Protein AF-A0A7R9M8E4-F1 (afdb_monomer)

pLDDT: mean 76.73, std 19.37, range [37.62, 97.62]

Radius of gyration: 25.11 Å; Cα contacts (8 Å, |Δi|>4): 70; chains: 1; bounding box: 30×82×55 Å

Structure (mmCIF, N/CA/C/O backbone):
data_AF-A0A7R9M8E4-F1
#
_entry.id   AF-A0A7R9M8E4-F1
#
loop_
_atom_site.group_PDB
_atom_site.id
_atom_site.type_symbol
_atom_site.label_atom_id
_atom_site.label_alt_id
_atom_site.label_comp_id
_atom_site.label_asym_id
_atom_site.label_entity_id
_atom_site.label_seq_id
_atom_site.pdbx_PDB_ins_code
_atom_site.Cartn_x
_atom_site.Cartn_y
_atom_site.Cartn_z
_atom_site.occupancy
_atom_site.B_iso_or_equiv
_atom_site.auth_seq_id
_atom_site.auth_comp_id
_atom_site.auth_asym_id
_atom_site.auth_atom_id
_atom_site.pdbx_PDB_model_num
ATOM 1 N N . MET A 1 1 ? 14.739 -6.236 -20.400 1.00 66.12 1 MET A N 1
ATOM 2 C CA . MET A 1 1 ? 15.349 -7.376 -19.682 1.00 66.12 1 MET A CA 1
ATOM 3 C C . MET A 1 1 ? 14.244 -8.353 -19.274 1.00 66.12 1 MET A C 1
ATOM 5 O O . MET A 1 1 ? 13.684 -8.169 -18.204 1.00 66.12 1 MET A O 1
ATOM 9 N N . PRO A 1 2 ? 13.894 -9.348 -20.112 1.00 73.38 2 PRO A N 1
ATOM 10 C CA . PRO A 1 2 ? 12.685 -10.167 -19.920 1.00 73.38 2 PRO A CA 1
ATOM 11 C C . PRO A 1 2 ? 12.659 -11.005 -18.631 1.00 73.38 2 PRO A C 1
ATOM 13 O O . PRO A 1 2 ? 11.617 -11.135 -18.002 1.00 73.38 2 PRO A O 1
ATOM 16 N N . GLY A 1 3 ? 13.810 -11.544 -18.211 1.00 80.75 3 GLY A N 1
ATOM 17 C CA . GLY A 1 3 ? 13.899 -12.297 -16.954 1.00 80.75 3 GLY A CA 1
ATOM 18 C C . GLY A 1 3 ? 13.648 -11.426 -15.722 1.00 80.75 3 GLY A C 1
ATOM 19 O O . GLY A 1 3 ? 12.936 -11.840 -14.820 1.00 80.75 3 GLY A O 1
ATOM 20 N N . LEU A 1 4 ? 14.168 -10.193 -15.715 1.00 79.12 4 LEU A N 1
ATOM 21 C CA . LEU A 1 4 ? 13.989 -9.259 -14.601 1.00 79.12 4 LEU A CA 1
ATOM 22 C C . LEU A 1 4 ? 12.530 -8.807 -14.469 1.00 79.12 4 LEU A C 1
ATOM 24 O O . LEU A 1 4 ? 12.005 -8.765 -13.363 1.00 79.12 4 LEU A O 1
ATOM 28 N N . THR A 1 5 ? 11.874 -8.494 -15.590 1.00 78.25 5 THR A N 1
ATOM 29 C CA . THR A 1 5 ? 10.461 -8.088 -15.593 1.00 78.25 5 THR A CA 1
ATOM 30 C C . THR A 1 5 ? 9.560 -9.218 -15.110 1.00 78.25 5 THR A C 1
ATOM 32 O O . THR A 1 5 ? 8.725 -8.987 -14.245 1.00 78.25 5 THR A O 1
ATOM 35 N N . PHE A 1 6 ? 9.797 -10.449 -15.572 1.00 76.06 6 PHE A N 1
ATOM 36 C CA . PHE A 1 6 ? 9.028 -11.608 -15.123 1.00 76.06 6 PHE A CA 1
ATOM 37 C C . PHE A 1 6 ? 9.240 -11.908 -13.632 1.00 76.06 6 PHE A C 1
ATOM 39 O O . PHE A 1 6 ? 8.281 -12.148 -12.905 1.00 76.06 6 PHE A O 1
ATOM 46 N N . SER A 1 7 ? 10.483 -11.838 -13.141 1.00 84.50 7 SER A N 1
ATOM 47 C CA . SER A 1 7 ? 10.749 -11.978 -11.705 1.00 84.50 7 SER A CA 1
ATOM 48 C C . SER A 1 7 ? 10.038 -10.901 -10.885 1.00 84.50 7 SER A C 1
ATOM 50 O O . SER A 1 7 ? 9.477 -11.214 -9.841 1.00 84.50 7 SER A O 1
ATOM 52 N N . ASN A 1 8 ? 10.025 -9.650 -11.355 1.00 82.31 8 ASN A N 1
ATOM 53 C CA . ASN A 1 8 ? 9.349 -8.556 -10.662 1.00 82.31 8 ASN A CA 1
ATOM 54 C C . ASN A 1 8 ? 7.827 -8.748 -10.618 1.00 82.31 8 ASN A C 1
ATOM 56 O O . ASN A 1 8 ? 7.216 -8.464 -9.595 1.00 82.31 8 ASN A O 1
ATOM 60 N N . GLU A 1 9 ? 7.223 -9.261 -11.691 1.00 80.06 9 GLU A N 1
ATOM 61 C CA . GLU A 1 9 ? 5.800 -9.623 -11.720 1.00 80.06 9 GLU A CA 1
ATOM 62 C C . GLU A 1 9 ? 5.478 -10.709 -10.685 1.00 80.06 9 GLU A C 1
ATOM 64 O O . GLU A 1 9 ? 4.534 -10.561 -9.911 1.00 80.06 9 GLU A O 1
ATOM 69 N N . LEU A 1 10 ? 6.284 -11.776 -10.626 1.00 82.06 10 LEU A N 1
ATOM 70 C CA . LEU A 1 10 ? 6.087 -12.861 -9.661 1.00 82.06 10 LEU A CA 1
ATOM 71 C C . LEU A 1 10 ? 6.232 -12.388 -8.212 1.00 82.06 10 LEU A C 1
ATOM 73 O O . LEU A 1 10 ? 5.392 -12.719 -7.381 1.00 82.06 10 LEU A O 1
ATOM 77 N N . ILE A 1 11 ? 7.263 -11.590 -7.923 1.00 87.06 11 ILE A N 1
ATOM 78 C CA . ILE A 1 11 ? 7.477 -11.018 -6.587 1.00 87.06 11 ILE A CA 1
ATOM 79 C C . ILE A 1 11 ? 6.313 -10.092 -6.225 1.00 87.06 11 ILE A C 1
ATOM 81 O O . ILE A 1 11 ? 5.734 -10.228 -5.154 1.00 87.06 11 ILE A O 1
ATOM 85 N N . SER A 1 12 ? 5.923 -9.194 -7.134 1.00 82.69 12 SER A N 1
ATOM 86 C CA . SER A 1 12 ? 4.835 -8.237 -6.890 1.00 82.69 12 SER A CA 1
ATOM 87 C C . SER A 1 12 ? 3.501 -8.940 -6.621 1.00 82.69 12 SER A C 1
ATOM 89 O O . SER A 1 12 ? 2.741 -8.501 -5.760 1.00 82.69 12 SER A O 1
ATOM 91 N N . ARG A 1 13 ? 3.230 -10.053 -7.315 1.00 83.38 13 ARG A N 1
ATOM 92 C CA . ARG A 1 13 ? 2.060 -10.904 -7.061 1.00 83.38 13 ARG A CA 1
ATOM 93 C C . ARG A 1 13 ? 2.090 -11.489 -5.651 1.00 83.38 13 ARG A C 1
ATOM 95 O O . ARG A 1 13 ? 1.099 -11.399 -4.931 1.00 83.38 13 ARG A O 1
ATOM 102 N N . ASP A 1 14 ? 3.209 -12.098 -5.273 1.00 86.44 14 ASP A N 1
ATOM 103 C CA . ASP A 1 14 ? 3.325 -12.779 -3.984 1.00 86.44 14 ASP A CA 1
ATOM 104 C C . ASP A 1 14 ? 3.230 -11.772 -2.820 1.00 86.44 14 ASP A C 1
ATOM 106 O O . ASP A 1 14 ? 2.521 -12.024 -1.845 1.00 86.44 14 ASP A O 1
ATOM 110 N N . GLU A 1 15 ? 3.822 -10.579 -2.955 1.00 88.62 15 GLU A N 1
ATOM 111 C CA . GLU A 1 15 ? 3.682 -9.509 -1.957 1.00 88.62 15 GLU A CA 1
ATOM 112 C C . GLU A 1 15 ? 2.254 -8.949 -1.863 1.00 88.62 15 GLU A C 1
ATOM 114 O O . GLU A 1 15 ? 1.789 -8.608 -0.771 1.00 88.62 15 GLU A O 1
ATOM 119 N N . GLY A 1 16 ? 1.518 -8.907 -2.979 1.00 86.62 16 GLY A N 1
ATOM 120 C CA . GLY A 1 16 ? 0.089 -8.590 -2.974 1.00 86.62 16 GLY A CA 1
ATOM 121 C C . GLY A 1 16 ? -0.706 -9.565 -2.100 1.00 86.62 16 GLY A C 1
ATOM 122 O O . GLY A 1 16 ? -1.440 -9.139 -1.208 1.00 86.62 16 GLY A O 1
ATOM 123 N N . LEU A 1 17 ? -0.479 -10.871 -2.278 1.00 88.31 17 LEU A N 1
ATOM 124 C CA . LEU A 1 17 ? -1.125 -11.919 -1.480 1.00 88.31 17 LEU A CA 1
ATOM 125 C C . LEU A 1 17 ? -0.746 -11.847 0.006 1.00 88.31 17 LEU A C 1
ATOM 127 O O . LEU A 1 17 ? -1.608 -12.022 0.871 1.00 88.31 17 LEU A O 1
ATOM 131 N N . HIS A 1 18 ? 0.521 -11.567 0.326 1.00 93.56 18 HIS A N 1
ATOM 132 C CA . HIS A 1 18 ? 0.956 -11.363 1.710 1.00 93.56 18 HIS A CA 1
ATOM 133 C C . HIS A 1 18 ? 0.240 -10.176 2.364 1.00 93.56 18 HIS A C 1
ATOM 135 O O . HIS A 1 18 ? -0.222 -10.281 3.506 1.00 93.56 18 HIS A O 1
ATOM 141 N N . CYS A 1 19 ? 0.120 -9.061 1.640 1.00 92.81 19 CYS A N 1
ATOM 142 C CA . CYS A 1 19 ? -0.570 -7.864 2.108 1.00 92.81 19 CYS A CA 1
ATOM 143 C C . CYS A 1 19 ? -2.055 -8.142 2.383 1.00 92.81 19 CYS A C 1
ATOM 145 O O . CYS A 1 19 ? -2.556 -7.830 3.470 1.00 92.81 19 CYS A O 1
ATOM 147 N N . ASP A 1 20 ? -2.742 -8.793 1.445 1.00 90.19 20 ASP A N 1
ATOM 148 C CA . ASP A 1 20 ? -4.162 -9.128 1.570 1.00 90.19 20 ASP A CA 1
ATOM 149 C C . ASP A 1 20 ? -4.409 -10.089 2.738 1.00 90.19 20 ASP A C 1
ATOM 151 O O . ASP A 1 20 ? -5.347 -9.910 3.523 1.00 90.19 20 ASP A O 1
ATOM 155 N N . PHE A 1 21 ? -3.526 -11.074 2.921 1.00 93.81 21 PHE A N 1
ATOM 156 C CA . PHE A 1 21 ? -3.582 -11.982 4.060 1.00 93.81 21 PHE A CA 1
ATOM 157 C C . PHE A 1 21 ? -3.386 -11.250 5.395 1.00 93.81 21 PHE A C 1
ATOM 159 O O . PHE A 1 21 ? -4.143 -11.479 6.341 1.00 93.81 21 PHE A O 1
ATOM 166 N N . ALA A 1 22 ? -2.428 -10.323 5.482 1.00 94.69 22 ALA A N 1
ATOM 167 C CA . ALA A 1 22 ? -2.229 -9.507 6.679 1.00 94.69 22 ALA A CA 1
ATOM 168 C C . ALA A 1 22 ? -3.461 -8.635 6.992 1.00 94.69 22 ALA A C 1
ATOM 170 O O . ALA A 1 22 ? -3.890 -8.562 8.148 1.00 94.69 22 ALA A O 1
ATOM 171 N N . CYS A 1 23 ? -4.087 -8.040 5.971 1.00 94.19 23 CYS A N 1
ATOM 172 C CA . CYS A 1 23 ? -5.333 -7.283 6.122 1.00 94.19 23 CYS A CA 1
ATOM 173 C C . CYS A 1 23 ? -6.488 -8.182 6.594 1.00 94.19 23 CYS A C 1
ATOM 175 O O . CYS A 1 23 ? -7.262 -7.804 7.480 1.00 94.19 23 CYS A O 1
ATOM 177 N N . LEU A 1 24 ? -6.588 -9.404 6.064 1.00 94.25 24 LEU A N 1
ATOM 178 C CA . LEU A 1 24 ? -7.572 -10.392 6.500 1.00 94.25 24 LEU A CA 1
ATOM 179 C C . LEU A 1 24 ? -7.379 -10.779 7.972 1.00 94.25 24 LEU A C 1
ATOM 181 O O . LEU A 1 24 ? -8.358 -10.832 8.721 1.00 94.25 24 LEU A O 1
ATOM 185 N N . LEU A 1 25 ? -6.139 -11.013 8.407 1.00 95.31 25 LEU A N 1
ATOM 186 C CA . LEU A 1 25 ? -5.829 -11.270 9.813 1.00 95.31 25 LEU A CA 1
ATOM 187 C C . LEU A 1 25 ? -6.226 -10.082 10.690 1.00 95.31 25 LEU A C 1
ATOM 189 O O . LEU A 1 25 ? -6.898 -10.273 11.705 1.00 95.31 25 LEU A O 1
ATOM 193 N N . PHE A 1 26 ? -5.896 -8.856 10.270 1.00 94.94 26 PHE A N 1
ATOM 194 C CA . PHE A 1 26 ? -6.252 -7.636 10.993 1.00 94.94 26 PHE A CA 1
ATOM 195 C C . PHE A 1 26 ? -7.765 -7.514 11.223 1.00 94.94 26 PHE A C 1
ATOM 197 O O . PHE A 1 26 ? -8.204 -7.129 12.309 1.00 94.94 26 PHE A O 1
ATOM 204 N N . ARG A 1 27 ? -8.590 -7.922 10.247 1.00 92.50 27 ARG A N 1
ATOM 205 C CA . ARG A 1 27 ? -10.059 -7.930 10.387 1.00 92.50 27 ARG A CA 1
ATOM 206 C C . ARG A 1 27 ? -10.557 -8.826 11.521 1.00 92.50 27 ARG A C 1
ATOM 208 O O . ARG A 1 27 ? -11.553 -8.460 12.147 1.00 92.50 27 ARG A O 1
ATOM 215 N N . HIS A 1 28 ? -9.865 -9.932 11.794 1.00 94.00 28 HIS A N 1
ATOM 216 C CA . HIS A 1 28 ? -10.231 -10.930 12.806 1.00 94.00 28 HIS A CA 1
ATOM 217 C C . HIS A 1 28 ? -9.669 -10.637 14.206 1.00 94.00 28 HIS A C 1
ATOM 219 O O . HIS A 1 28 ? -10.035 -11.317 15.165 1.00 94.00 28 HIS A O 1
ATOM 225 N N . ILE A 1 29 ? -8.805 -9.629 14.359 1.00 94.50 29 ILE A N 1
ATOM 226 C CA . ILE A 1 29 ? -8.321 -9.200 15.675 1.00 94.50 29 ILE A CA 1
ATOM 227 C C . ILE A 1 29 ? -9.497 -8.639 16.487 1.00 94.50 29 ILE A C 1
ATOM 229 O O . ILE A 1 29 ? -10.224 -7.768 16.016 1.00 94.50 29 ILE A O 1
ATOM 233 N N . ILE A 1 30 ? -9.672 -9.120 17.721 1.00 93.25 30 ILE A N 1
ATOM 234 C CA . ILE A 1 30 ? -10.751 -8.671 18.619 1.00 93.25 30 ILE A CA 1
ATOM 235 C C . ILE A 1 30 ? -10.444 -7.269 19.165 1.00 93.25 30 ILE A C 1
ATOM 237 O O . ILE A 1 30 ? -11.242 -6.348 19.023 1.00 93.25 30 ILE A O 1
ATOM 241 N N . ASN A 1 31 ? -9.257 -7.095 19.751 1.00 93.12 31 ASN A N 1
ATOM 242 C CA . ASN A 1 31 ? -8.809 -5.826 20.323 1.00 93.12 31 ASN A CA 1
ATOM 243 C C . ASN A 1 31 ? -7.985 -5.052 19.293 1.00 93.12 31 ASN A C 1
ATOM 245 O O . ASN A 1 31 ? -6.755 -5.109 19.298 1.00 93.12 31 ASN A O 1
ATOM 249 N N . LYS A 1 32 ? -8.672 -4.372 18.373 1.00 92.50 32 LYS A N 1
ATOM 250 C CA . LYS A 1 32 ? -8.021 -3.566 17.334 1.00 92.50 32 LYS A CA 1
ATOM 251 C C . LYS A 1 32 ? -7.435 -2.280 17.930 1.00 92.50 32 LYS A C 1
ATOM 253 O O . LYS A 1 32 ? -8.024 -1.716 18.853 1.00 92.50 32 LYS A O 1
ATOM 258 N N . PRO A 1 33 ? -6.291 -1.798 17.413 1.00 92.94 33 PRO A N 1
ATOM 259 C CA . PRO A 1 33 ? -5.803 -0.470 17.756 1.00 92.94 33 PRO A CA 1
ATOM 260 C C . PRO A 1 33 ? -6.782 0.607 17.264 1.00 92.94 33 PRO A C 1
ATOM 262 O O . PRO A 1 33 ? -7.547 0.381 16.327 1.00 92.94 33 PRO A O 1
ATOM 265 N N . TYR A 1 34 ? -6.725 1.792 17.874 1.00 94.12 34 TYR A N 1
ATOM 266 C CA . TYR A 1 34 ? -7.476 2.953 17.395 1.00 94.12 34 TYR A CA 1
ATOM 267 C C . TYR A 1 34 ? -7.072 3.317 15.963 1.00 94.12 34 TYR A C 1
ATOM 269 O O . TYR A 1 34 ? -5.905 3.174 15.587 1.00 94.12 34 TYR A O 1
ATOM 277 N N . GLU A 1 35 ? -8.020 3.846 15.190 1.00 93.94 35 GLU A N 1
ATOM 278 C CA . GLU A 1 35 ? -7.795 4.280 13.804 1.00 93.94 35 GLU A CA 1
ATOM 279 C C . GLU A 1 35 ? -6.622 5.264 13.694 1.00 93.94 35 GLU A C 1
ATOM 281 O O . GLU A 1 35 ? -5.799 5.151 12.789 1.00 93.94 35 GLU A O 1
ATOM 286 N N . GLU A 1 36 ? -6.473 6.161 14.675 1.00 95.06 36 GLU A N 1
ATOM 287 C CA . GLU A 1 36 ? -5.353 7.104 14.758 1.00 95.06 36 GLU A CA 1
ATOM 288 C C . GLU A 1 36 ? -3.992 6.405 14.799 1.00 95.06 36 GLU A C 1
ATOM 290 O O . GLU A 1 36 ? -3.037 6.873 14.179 1.00 95.06 36 GLU A O 1
ATOM 295 N N . ARG A 1 37 ? -3.893 5.260 15.487 1.00 95.50 37 ARG A N 1
ATOM 296 C CA . ARG A 1 37 ? -2.638 4.510 15.577 1.00 95.50 37 ARG A CA 1
ATOM 297 C C . ARG A 1 37 ? -2.293 3.850 14.247 1.00 95.50 37 ARG A C 1
ATOM 299 O O . ARG A 1 37 ? -1.128 3.860 13.860 1.00 95.50 37 ARG A O 1
ATOM 306 N N . VAL A 1 38 ? -3.285 3.298 13.550 1.00 95.44 38 VAL A N 1
ATOM 307 C CA . VAL A 1 38 ? -3.096 2.725 12.206 1.00 95.44 38 VAL A CA 1
ATOM 308 C C . VAL A 1 38 ? -2.667 3.816 11.229 1.00 95.44 38 VAL A C 1
ATOM 310 O O . VAL A 1 38 ? -1.672 3.656 10.523 1.00 95.44 38 VAL A O 1
ATOM 313 N N . LEU A 1 39 ? -3.365 4.954 11.246 1.00 96.50 39 LEU A N 1
ATOM 314 C CA . LEU A 1 39 ? -3.041 6.104 10.412 1.00 96.50 39 LEU A CA 1
ATOM 315 C C . LEU A 1 39 ? -1.624 6.618 10.685 1.00 96.50 39 LEU A C 1
ATOM 317 O O . LEU A 1 39 ? -0.892 6.908 9.743 1.00 96.50 39 LEU A O 1
ATOM 321 N N . GLN A 1 40 ? -1.221 6.711 11.954 1.00 97.38 40 GLN A N 1
ATOM 322 C CA . GLN A 1 40 ? 0.131 7.121 12.326 1.00 97.38 40 GLN A CA 1
ATOM 323 C C . GLN A 1 40 ? 1.185 6.185 11.723 1.00 97.38 40 GLN A C 1
ATOM 325 O O . GLN A 1 40 ? 2.114 6.665 11.081 1.00 97.38 40 GLN A O 1
ATOM 330 N N . ILE A 1 41 ? 1.022 4.869 11.893 1.00 97.25 41 ILE A N 1
ATOM 331 C CA . ILE A 1 41 ? 1.974 3.874 11.378 1.00 97.25 41 ILE A CA 1
ATOM 332 C C . ILE A 1 41 ? 2.100 3.983 9.856 1.00 97.25 41 ILE A C 1
ATOM 334 O O . ILE A 1 41 ? 3.211 4.009 9.334 1.00 97.25 41 ILE A O 1
ATOM 338 N N . ILE A 1 42 ? 0.977 4.090 9.139 1.00 96.62 42 ILE A N 1
ATOM 339 C CA . ILE A 1 42 ? 1.002 4.205 7.676 1.00 96.62 42 ILE A CA 1
ATOM 340 C C . ILE A 1 42 ? 1.652 5.518 7.237 1.00 96.62 42 ILE A C 1
ATOM 342 O O . ILE A 1 42 ? 2.457 5.510 6.312 1.00 96.62 42 ILE A O 1
ATOM 346 N N . ARG A 1 43 ? 1.373 6.639 7.910 1.00 97.19 43 ARG A N 1
ATOM 347 C CA . ARG A 1 43 ? 2.008 7.926 7.587 1.00 97.19 43 ARG A CA 1
ATOM 348 C C . ARG A 1 43 ? 3.519 7.904 7.804 1.00 97.19 43 ARG A C 1
ATOM 350 O O . ARG A 1 43 ? 4.247 8.462 6.988 1.00 97.19 43 ARG A O 1
ATOM 357 N N . GLU A 1 44 ? 3.981 7.276 8.884 1.00 97.62 44 GLU A N 1
ATOM 358 C CA . GLU A 1 44 ? 5.412 7.088 9.151 1.00 97.62 44 GLU A CA 1
ATOM 359 C C . GLU A 1 44 ? 6.057 6.215 8.064 1.00 97.62 44 GLU A C 1
ATOM 361 O O . GLU A 1 44 ? 7.085 6.600 7.511 1.00 97.62 44 GLU A O 1
ATOM 366 N N . ALA A 1 45 ? 5.418 5.103 7.686 1.00 97.12 45 ALA A N 1
ATOM 367 C CA . ALA A 1 45 ? 5.897 4.234 6.612 1.00 97.12 45 ALA A CA 1
ATOM 368 C C . ALA A 1 45 ? 5.980 4.964 5.260 1.00 97.12 45 ALA A C 1
ATOM 370 O O . ALA A 1 45 ? 6.989 4.856 4.571 1.00 97.12 45 ALA A O 1
ATOM 371 N N . VAL A 1 46 ? 4.963 5.757 4.903 1.00 96.31 46 VAL A N 1
ATOM 372 C CA . VAL A 1 46 ? 4.970 6.566 3.673 1.00 96.31 46 VAL A CA 1
ATOM 373 C C . VAL A 1 46 ? 6.125 7.564 3.679 1.00 96.31 46 VAL A C 1
ATOM 375 O O . VAL A 1 46 ? 6.812 7.689 2.672 1.00 96.31 46 VAL A O 1
ATOM 378 N N . ALA A 1 47 ? 6.364 8.262 4.793 1.00 95.50 47 ALA A N 1
ATOM 379 C CA . ALA A 1 47 ? 7.453 9.233 4.877 1.00 95.50 47 ALA A CA 1
ATOM 380 C C . ALA A 1 47 ? 8.826 8.573 4.669 1.00 95.50 47 ALA A C 1
ATOM 382 O O . ALA A 1 47 ? 9.629 9.079 3.887 1.00 95.50 47 ALA A O 1
ATOM 383 N N . ILE A 1 48 ? 9.053 7.422 5.312 1.00 95.69 48 ILE A N 1
ATOM 384 C CA . ILE A 1 48 ? 10.287 6.637 5.163 1.00 95.69 48 ILE A CA 1
ATOM 385 C C . ILE A 1 48 ? 10.458 6.175 3.714 1.00 95.69 48 ILE A C 1
ATOM 387 O O . ILE A 1 48 ? 11.537 6.317 3.146 1.00 95.69 48 ILE A O 1
ATOM 391 N N . GLU A 1 49 ? 9.397 5.660 3.094 1.00 94.00 49 GLU A N 1
ATOM 392 C CA . GLU A 1 49 ? 9.458 5.148 1.725 1.00 94.00 49 GLU A CA 1
ATOM 393 C C . GLU A 1 49 ? 9.727 6.269 0.712 1.00 94.00 49 GLU A C 1
ATOM 395 O O . GLU A 1 49 ? 10.525 6.105 -0.208 1.00 94.00 49 GLU A O 1
ATOM 400 N N . GLN A 1 50 ? 9.110 7.441 0.896 1.00 92.00 50 GLN A N 1
ATOM 401 C CA . GLN A 1 50 ? 9.351 8.608 0.048 1.00 92.00 50 GLN A CA 1
ATOM 402 C C . GLN A 1 50 ? 10.793 9.125 0.163 1.00 92.00 50 GLN A C 1
ATOM 404 O O . GLN A 1 50 ? 11.368 9.531 -0.852 1.00 92.00 50 GLN A O 1
ATOM 409 N N . GLU A 1 51 ? 11.372 9.125 1.366 1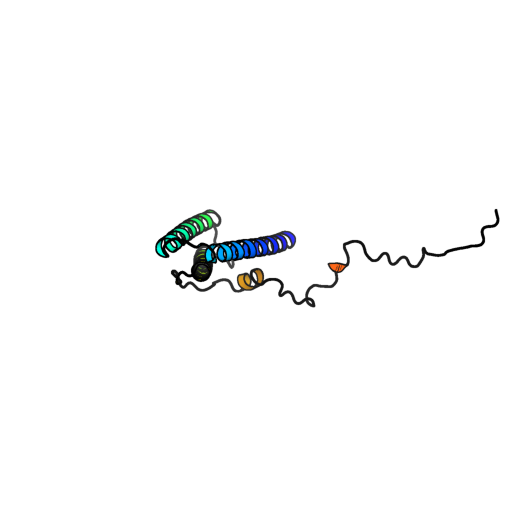.00 91.31 51 GLU A N 1
ATOM 410 C CA . GLU A 1 51 ? 12.782 9.465 1.595 1.00 91.31 51 GLU A CA 1
ATOM 411 C C . GLU A 1 51 ? 13.693 8.446 0.905 1.00 91.31 51 GLU A C 1
ATOM 413 O O . GLU A 1 51 ? 14.494 8.820 0.047 1.00 91.31 51 GLU A O 1
ATOM 418 N N . PHE A 1 52 ? 13.480 7.155 1.176 1.00 89.94 52 PHE A N 1
ATOM 419 C CA . PHE A 1 52 ? 14.252 6.062 0.591 1.00 89.94 52 PHE A CA 1
ATOM 420 C C . PHE A 1 52 ? 14.254 6.107 -0.939 1.00 89.94 52 PHE A C 1
ATOM 422 O O . PHE A 1 52 ? 15.312 6.014 -1.558 1.00 89.94 52 PHE A O 1
ATOM 429 N N . LEU A 1 53 ? 13.090 6.295 -1.567 1.00 86.25 53 LEU A N 1
ATOM 430 C CA . LEU A 1 53 ? 12.987 6.358 -3.024 1.00 86.25 53 LEU A CA 1
ATOM 431 C C . LEU A 1 53 ? 13.636 7.608 -3.615 1.00 86.25 53 LEU A C 1
ATOM 433 O O . LEU A 1 53 ? 14.222 7.526 -4.693 1.00 86.25 53 LEU A O 1
ATOM 437 N N . THR A 1 54 ? 13.555 8.748 -2.925 1.00 83.38 54 THR A N 1
ATOM 438 C CA . THR A 1 54 ? 14.207 9.984 -3.384 1.00 83.38 54 THR A CA 1
ATOM 439 C C . THR A 1 54 ? 15.732 9.836 -3.359 1.00 83.38 54 THR A C 1
ATOM 441 O O . THR A 1 54 ? 16.398 10.270 -4.298 1.00 83.38 54 THR A O 1
ATOM 444 N N . ASP A 1 55 ? 16.273 9.169 -2.340 1.00 84.88 55 ASP A N 1
ATOM 445 C CA . ASP A 1 55 ? 17.710 8.917 -2.210 1.00 84.88 55 ASP A CA 1
ATOM 446 C C . ASP A 1 55 ? 18.201 7.801 -3.147 1.00 84.88 55 ASP A C 1
ATOM 448 O O . ASP A 1 55 ? 19.280 7.904 -3.738 1.00 84.88 55 ASP A O 1
ATOM 452 N N . ALA A 1 56 ? 17.410 6.737 -3.321 1.00 82.50 56 ALA A N 1
ATOM 453 C CA . ALA A 1 56 ? 17.748 5.596 -4.174 1.00 82.50 56 ALA A CA 1
ATOM 454 C C . ALA A 1 56 ? 17.642 5.911 -5.677 1.00 82.50 56 ALA A C 1
ATOM 456 O O . ALA A 1 56 ? 18.351 5.301 -6.483 1.00 82.50 56 ALA A O 1
ATOM 457 N N . LEU A 1 57 ? 16.784 6.862 -6.066 1.00 77.12 57 LEU A N 1
ATOM 458 C CA . LEU A 1 57 ? 16.605 7.318 -7.447 1.00 77.12 57 LEU A CA 1
ATOM 459 C C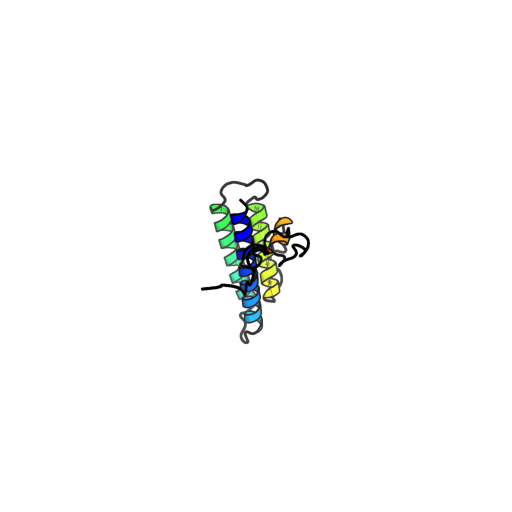 . LEU A 1 57 ? 17.014 8.795 -7.594 1.00 77.12 57 LEU A C 1
ATOM 461 O O . LEU A 1 57 ? 16.165 9.660 -7.805 1.00 77.12 57 LEU A O 1
ATOM 465 N N . PRO A 1 58 ? 18.322 9.115 -7.567 1.00 66.19 58 PRO A N 1
ATOM 466 C CA . PRO A 1 58 ? 18.798 10.498 -7.632 1.00 66.19 58 PRO A CA 1
ATOM 467 C C . PRO A 1 58 ? 18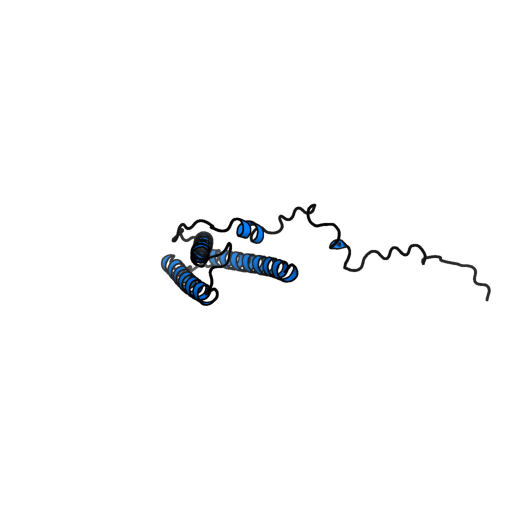.583 11.167 -9.001 1.00 66.19 58 PRO A C 1
ATOM 469 O O . PRO A 1 58 ? 18.837 12.362 -9.155 1.00 66.19 58 PRO A O 1
ATOM 472 N N . VAL A 1 59 ? 18.155 10.415 -10.023 1.00 63.62 59 VAL A N 1
ATOM 473 C CA . VAL A 1 59 ? 17.953 10.916 -11.386 1.00 63.62 59 VAL A CA 1
ATOM 474 C C . VAL A 1 59 ? 16.526 10.632 -11.831 1.00 63.62 59 VAL A C 1
ATOM 476 O O . VAL A 1 59 ? 16.059 9.498 -11.761 1.00 63.62 59 VAL A O 1
ATOM 479 N N . ASN A 1 60 ? 15.864 11.659 -12.363 1.00 65.56 60 ASN A N 1
ATOM 480 C CA . ASN A 1 60 ? 14.559 11.520 -12.999 1.00 65.56 60 ASN A CA 1
ATOM 481 C C . ASN A 1 60 ? 14.667 10.582 -14.208 1.00 65.56 60 ASN A C 1
ATOM 483 O O . ASN A 1 60 ? 15.315 10.912 -15.205 1.00 65.56 60 ASN A O 1
ATOM 487 N N . LEU A 1 61 ? 14.026 9.418 -14.123 1.00 70.12 61 LEU A N 1
ATOM 488 C CA . LEU A 1 61 ? 13.962 8.460 -15.218 1.00 70.12 61 LEU A CA 1
ATOM 489 C C . LEU A 1 61 ? 12.859 8.879 -16.199 1.00 70.12 61 LEU A C 1
ATOM 491 O O . LEU A 1 61 ? 11.829 9.451 -15.833 1.00 70.12 61 LEU A O 1
ATOM 495 N N . ILE A 1 62 ? 13.059 8.587 -17.483 1.00 65.62 62 ILE A N 1
ATOM 496 C CA . ILE A 1 62 ? 12.032 8.817 -18.504 1.00 65.62 62 ILE A CA 1
ATOM 497 C C . ILE A 1 62 ? 10.834 7.912 -18.187 1.00 65.62 62 ILE A C 1
ATOM 499 O O . ILE A 1 62 ? 10.961 6.691 -18.200 1.00 65.62 62 ILE A O 1
ATOM 503 N N . GLY A 1 63 ? 9.680 8.520 -17.896 1.00 65.44 63 GLY A N 1
ATOM 504 C CA . GLY A 1 63 ? 8.446 7.810 -17.534 1.00 65.44 63 GLY A CA 1
ATOM 505 C C . GLY A 1 63 ? 8.270 7.518 -16.038 1.00 65.44 63 GLY A C 1
ATOM 506 O O . GLY A 1 63 ? 7.215 7.024 -15.655 1.00 65.44 63 GLY A O 1
ATOM 507 N N . MET A 1 64 ? 9.250 7.847 -1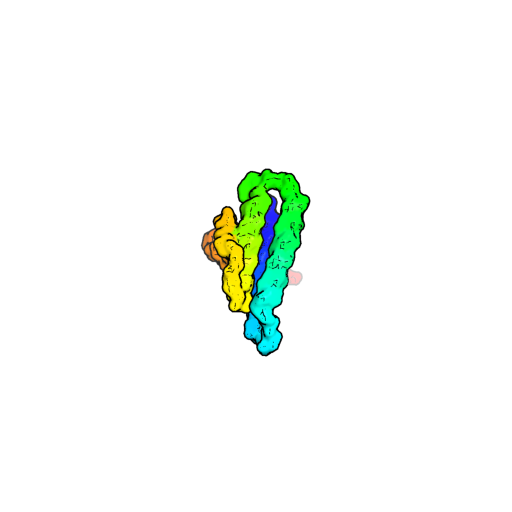5.187 1.00 67.94 64 MET A N 1
ATOM 508 C CA . MET A 1 64 ? 9.156 7.701 -13.731 1.00 67.94 64 MET A CA 1
ATOM 509 C C . MET A 1 64 ? 10.049 8.742 -13.051 1.00 67.94 64 MET A C 1
ATOM 511 O O . MET A 1 64 ? 11.273 8.641 -13.070 1.00 67.94 64 MET A O 1
ATOM 515 N N . ASN A 1 65 ? 9.438 9.760 -12.453 1.00 79.75 65 ASN A N 1
ATOM 516 C CA . ASN A 1 65 ? 10.154 10.752 -11.654 1.00 79.75 65 ASN A CA 1
ATOM 517 C C . ASN A 1 65 ? 9.793 10.595 -10.169 1.00 79.75 65 ASN A C 1
ATOM 519 O O . ASN A 1 65 ? 8.821 9.916 -9.821 1.00 79.75 65 ASN A O 1
ATOM 523 N N . CYS A 1 66 ? 10.587 11.215 -9.296 1.00 82.38 66 CYS A N 1
ATOM 524 C CA . CYS A 1 66 ? 10.402 11.088 -7.851 1.00 82.38 66 CYS A CA 1
ATOM 525 C C . CYS A 1 66 ? 9.027 11.598 -7.397 1.00 82.38 66 CYS A C 1
ATOM 527 O O . CYS A 1 66 ? 8.431 11.020 -6.494 1.00 82.38 66 CYS A O 1
ATOM 529 N N . ASP A 1 67 ? 8.487 12.630 -8.048 1.00 84.81 67 ASP A N 1
ATOM 530 C CA . ASP A 1 67 ? 7.193 13.216 -7.686 1.00 84.81 67 ASP A CA 1
ATOM 531 C C . ASP A 1 67 ? 6.018 12.275 -8.002 1.00 84.81 67 ASP A C 1
ATOM 533 O O . ASP A 1 67 ? 5.145 12.062 -7.162 1.00 84.81 67 ASP A O 1
ATOM 537 N N . LEU A 1 68 ? 6.027 11.639 -9.177 1.00 87.62 68 LEU A N 1
ATOM 538 C CA . LEU A 1 68 ? 5.036 10.635 -9.568 1.00 87.62 68 LEU A CA 1
ATOM 539 C C . LEU A 1 68 ? 5.145 9.393 -8.679 1.00 87.62 68 LEU A C 1
ATOM 541 O O . LEU A 1 68 ? 4.132 8.811 -8.304 1.00 87.62 68 LEU A O 1
ATOM 545 N N . MET A 1 69 ? 6.358 8.999 -8.283 1.00 88.06 69 MET A N 1
ATOM 546 C CA . MET A 1 69 ? 6.518 7.872 -7.366 1.00 88.06 69 MET A CA 1
ATOM 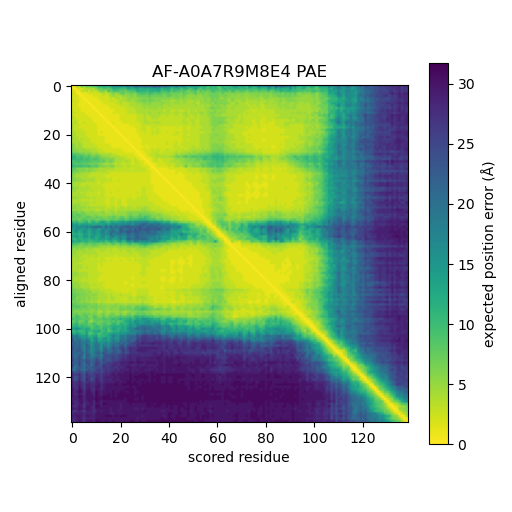547 C C . MET A 1 69 ? 5.988 8.186 -5.961 1.00 88.06 69 MET A C 1
ATOM 549 O O . MET A 1 69 ? 5.313 7.349 -5.367 1.00 88.06 69 MET A O 1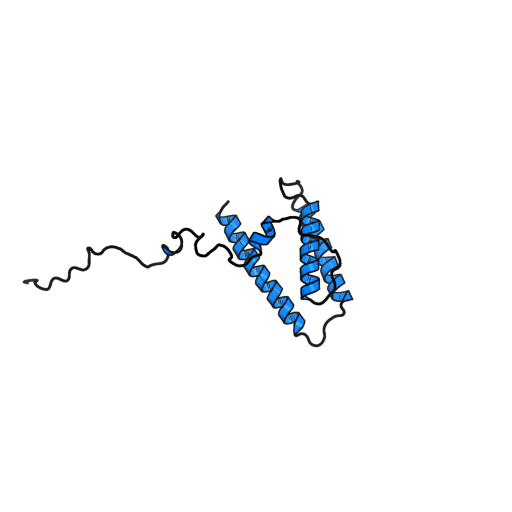
ATOM 553 N N . LYS A 1 70 ? 6.200 9.406 -5.451 1.00 89.94 70 LYS A N 1
ATOM 554 C CA . LYS A 1 70 ? 5.591 9.860 -4.188 1.00 89.94 70 LYS A CA 1
ATOM 555 C C . LYS A 1 70 ? 4.068 9.781 -4.243 1.00 89.94 70 LYS A C 1
ATOM 557 O O . LYS A 1 70 ? 3.459 9.219 -3.336 1.00 89.94 70 LYS A O 1
ATOM 562 N N . GLN A 1 71 ? 3.470 10.259 -5.334 1.00 91.38 71 GLN A N 1
ATOM 563 C CA . GLN A 1 71 ? 2.027 10.170 -5.556 1.00 91.38 71 GLN A CA 1
ATOM 564 C C . GLN A 1 71 ? 1.538 8.711 -5.623 1.00 91.38 71 GLN A C 1
ATOM 566 O O . GLN A 1 71 ? 0.473 8.389 -5.094 1.00 91.38 71 GLN A O 1
ATOM 571 N N . TYR A 1 72 ? 2.315 7.811 -6.232 1.00 90.88 72 TYR A N 1
ATOM 572 C CA . TYR A 1 72 ? 1.991 6.385 -6.270 1.00 90.88 72 TYR A CA 1
ATOM 573 C C . TYR A 1 72 ? 2.049 5.730 -4.882 1.00 90.88 72 TYR A C 1
ATOM 575 O O . TYR A 1 72 ? 1.132 4.991 -4.525 1.00 90.88 72 TYR A O 1
ATOM 583 N N . ILE A 1 73 ? 3.062 6.040 -4.062 1.00 92.81 73 ILE A N 1
ATOM 584 C CA . ILE A 1 73 ? 3.142 5.559 -2.670 1.00 92.81 73 ILE A CA 1
ATOM 585 C C . ILE A 1 73 ? 1.899 5.995 -1.884 1.00 92.81 73 ILE A C 1
ATOM 587 O O . ILE A 1 73 ? 1.296 5.192 -1.174 1.00 92.81 73 ILE A O 1
ATOM 591 N N . GLU A 1 74 ? 1.478 7.251 -2.034 1.00 94.94 74 GLU A N 1
ATOM 592 C CA . GLU A 1 74 ? 0.274 7.772 -1.381 1.00 94.94 74 GLU A CA 1
ATOM 593 C C . GLU A 1 74 ? -1.005 7.066 -1.851 1.00 94.94 74 GLU A C 1
ATOM 595 O O . GLU A 1 74 ? -1.882 6.763 -1.040 1.00 94.94 74 GLU A O 1
ATOM 600 N N . TYR A 1 75 ? -1.105 6.760 -3.148 1.00 93.25 75 TYR A N 1
ATOM 601 C CA . TYR A 1 75 ? -2.210 5.979 -3.705 1.00 93.25 75 TYR A CA 1
ATOM 602 C C . TYR A 1 75 ? -2.276 4.569 -3.090 1.00 93.25 75 TYR A C 1
ATOM 604 O O . TYR A 1 75 ? -3.351 4.118 -2.679 1.00 93.25 75 TYR A O 1
ATOM 612 N N . VAL A 1 76 ? -1.133 3.885 -2.969 1.00 92.75 76 VAL A N 1
ATOM 613 C CA . VAL A 1 76 ? -1.049 2.558 -2.334 1.00 92.75 76 VAL A CA 1
ATOM 614 C C . VAL A 1 76 ? -1.399 2.637 -0.845 1.00 92.75 76 VAL A C 1
ATOM 616 O O . VAL A 1 76 ? -2.155 1.799 -0.348 1.00 92.75 76 VAL A O 1
ATOM 619 N N . ALA A 1 77 ? -0.922 3.666 -0.142 1.00 95.69 77 ALA A N 1
ATOM 620 C CA . ALA A 1 77 ? -1.219 3.889 1.270 1.00 95.69 77 ALA A CA 1
ATOM 621 C C . ALA A 1 77 ? -2.721 4.076 1.524 1.00 95.69 77 ALA A C 1
ATOM 623 O O . ALA A 1 77 ? -3.273 3.490 2.454 1.00 95.69 77 ALA A O 1
ATOM 624 N N . ASP A 1 78 ? -3.408 4.830 0.666 1.00 94.69 78 ASP A N 1
ATOM 625 C CA . ASP A 1 78 ? -4.859 4.994 0.736 1.00 94.69 78 ASP A CA 1
ATOM 626 C C . ASP A 1 78 ? -5.618 3.687 0.495 1.00 94.69 78 ASP A C 1
ATOM 628 O O . ASP A 1 78 ? -6.634 3.439 1.148 1.00 94.69 78 ASP A O 1
ATOM 632 N N . ARG A 1 79 ? -5.145 2.843 -0.431 1.00 92.56 79 ARG A N 1
ATOM 633 C CA . ARG A 1 79 ? -5.730 1.514 -0.651 1.00 92.56 79 ARG A CA 1
ATOM 634 C C . ARG A 1 79 ? -5.597 0.655 0.608 1.00 92.56 79 ARG A C 1
ATOM 636 O O . ARG A 1 79 ? -6.576 0.052 1.037 1.00 92.56 79 ARG A O 1
ATOM 643 N N . LEU A 1 80 ? -4.413 0.650 1.225 1.00 94.94 80 LEU A N 1
ATOM 644 C CA . LEU A 1 80 ? -4.142 -0.102 2.450 1.00 94.94 80 LEU A CA 1
ATOM 645 C C . LEU A 1 80 ? -4.972 0.402 3.642 1.00 94.94 80 LEU A C 1
ATOM 647 O O . LEU A 1 80 ? -5.528 -0.404 4.383 1.00 94.94 80 LEU A O 1
ATOM 651 N N . LEU A 1 81 ? -5.111 1.722 3.806 1.00 95.19 81 LEU A N 1
ATOM 652 C CA . LEU A 1 81 ? -5.963 2.315 4.845 1.00 95.19 81 LEU A CA 1
ATOM 653 C C . LEU A 1 81 ? -7.408 1.817 4.731 1.00 95.19 81 LEU A C 1
ATOM 655 O O . LEU A 1 81 ? -7.982 1.376 5.727 1.00 95.19 81 LEU A O 1
ATOM 659 N N . VAL A 1 82 ? -7.961 1.814 3.514 1.00 94.31 82 VAL A N 1
ATOM 660 C CA . VAL A 1 82 ? -9.324 1.326 3.257 1.00 94.31 82 VAL A CA 1
ATOM 661 C C . VAL A 1 82 ? -9.458 -0.163 3.581 1.00 94.31 82 VAL A C 1
ATOM 663 O O . VAL A 1 82 ? -10.428 -0.550 4.232 1.00 94.31 82 VAL A O 1
ATOM 666 N N . GLU A 1 83 ? -8.486 -0.996 3.198 1.00 92.69 83 GLU A N 1
ATOM 667 C CA . GLU A 1 83 ? -8.497 -2.433 3.512 1.00 92.69 83 GLU A CA 1
ATOM 668 C C . GLU A 1 83 ? -8.487 -2.709 5.027 1.00 92.69 83 GLU A C 1
ATOM 670 O O . GLU A 1 83 ? -9.160 -3.641 5.493 1.00 92.69 83 GLU A O 1
ATOM 675 N N . LEU A 1 84 ? -7.792 -1.860 5.795 1.00 94.19 84 LEU A N 1
ATOM 676 C CA . LEU A 1 84 ? -7.731 -1.889 7.261 1.00 94.19 84 LEU A CA 1
ATOM 677 C C . LEU A 1 84 ? -8.949 -1.236 7.946 1.00 94.19 84 LEU A C 1
ATOM 679 O O . LEU A 1 84 ? -9.054 -1.285 9.172 1.00 94.19 84 LEU A O 1
ATOM 683 N N . GLY A 1 85 ? -9.888 -0.671 7.180 1.00 92.19 85 GLY A N 1
ATOM 684 C CA . GLY A 1 85 ? -11.116 -0.051 7.688 1.00 92.19 85 GLY A CA 1
ATOM 685 C C . GLY A 1 85 ? -10.972 1.410 8.121 1.00 92.19 85 GLY A C 1
ATOM 686 O O . GLY A 1 85 ? -11.866 1.929 8.780 1.00 92.19 85 GLY A O 1
ATOM 687 N N . VAL A 1 86 ? -9.876 2.075 7.754 1.00 94.31 86 VAL A N 1
ATOM 688 C CA . VAL A 1 86 ? -9.607 3.490 8.045 1.00 94.31 86 VAL A CA 1
ATOM 689 C C . VAL A 1 86 ? -9.929 4.334 6.801 1.00 94.31 86 VAL A C 1
ATOM 691 O O . VAL A 1 86 ? -9.638 3.914 5.677 1.00 94.31 86 VAL A O 1
ATOM 694 N N . PRO A 1 87 ? -10.538 5.527 6.936 1.00 95.12 87 PRO A N 1
ATOM 695 C CA . PRO A 1 87 ? -10.802 6.389 5.789 1.00 95.12 87 PRO A CA 1
ATOM 696 C C . PRO A 1 87 ? -9.509 6.849 5.097 1.00 95.12 87 PRO A C 1
ATOM 698 O O . PRO A 1 87 ? -8.470 7.038 5.729 1.00 95.12 87 PRO A O 1
ATOM 701 N N . LYS A 1 88 ? -9.606 7.093 3.784 1.00 94.75 88 LYS A N 1
ATOM 702 C CA . LYS A 1 88 ? -8.505 7.627 2.966 1.00 94.75 88 LYS A CA 1
ATOM 703 C C . LYS A 1 88 ? -7.964 8.938 3.531 1.00 94.75 88 LYS A C 1
ATOM 705 O O . LYS A 1 88 ? -8.745 9.828 3.885 1.00 94.75 88 LYS A O 1
ATOM 710 N N . TYR A 1 89 ? -6.642 9.079 3.521 1.00 94.94 89 TYR A N 1
ATOM 711 C CA . TYR A 1 89 ? -5.945 10.247 4.049 1.00 94.94 89 TYR A CA 1
ATOM 712 C C . TYR A 1 89 ? -5.409 11.146 2.931 1.00 94.94 89 TYR A C 1
ATOM 714 O O . TYR A 1 89 ? -5.707 12.341 2.926 1.00 94.94 89 TYR A O 1
ATOM 722 N N . TYR A 1 90 ? -4.680 10.579 1.965 1.00 93.56 90 TYR A N 1
ATOM 723 C CA . TYR A 1 90 ? -3.973 11.340 0.928 1.00 93.56 90 TYR A CA 1
ATOM 724 C C . TYR A 1 90 ? -4.884 11.732 -0.241 1.00 93.56 90 TYR A C 1
ATOM 726 O O . TYR A 1 90 ? -4.786 12.830 -0.782 1.00 93.56 90 TYR A O 1
ATOM 734 N N . LYS A 1 91 ? -5.835 10.858 -0.584 1.00 93.69 91 LYS A N 1
ATOM 735 C CA . LYS A 1 91 ? -6.770 10.963 -1.715 1.00 93.69 91 LYS A CA 1
ATOM 736 C C . LYS A 1 91 ? -6.057 11.106 -3.063 1.00 93.69 91 LYS A C 1
ATOM 738 O O . LYS A 1 91 ? -6.590 11.723 -3.988 1.00 93.69 91 LYS A O 1
ATOM 743 N N . SER A 1 92 ? -4.876 10.504 -3.169 1.00 90.31 92 SER A N 1
ATOM 744 C CA . SER A 1 92 ? -4.034 10.533 -4.363 1.00 90.31 92 SER A CA 1
ATOM 745 C C . SER A 1 92 ? -4.561 9.561 -5.423 1.00 90.31 92 SER A C 1
ATOM 747 O O . SER A 1 92 ? -5.160 8.529 -5.118 1.00 90.31 92 SER A O 1
ATOM 749 N N . GLN A 1 93 ? -4.384 9.920 -6.694 1.00 88.88 93 GLN A N 1
ATOM 750 C CA . GLN A 1 93 ? -4.722 9.072 -7.842 1.00 88.88 93 GLN A CA 1
ATOM 751 C C . GLN A 1 93 ? -3.484 8.319 -8.322 1.00 88.88 93 GLN A C 1
ATOM 753 O O . GLN A 1 93 ? -2.373 8.810 -8.133 1.00 88.88 93 GLN A O 1
ATOM 758 N N . ASN A 1 94 ? -3.677 7.158 -8.951 1.00 86.94 94 ASN A N 1
ATOM 759 C CA . ASN A 1 94 ? -2.584 6.390 -9.535 1.00 86.94 94 ASN A CA 1
ATOM 760 C C . ASN A 1 94 ? -1.984 7.153 -10.738 1.00 86.94 94 ASN A C 1
ATOM 762 O O . ASN A 1 94 ? -2.710 7.395 -11.701 1.00 86.94 94 ASN A O 1
ATOM 766 N N . PRO A 1 95 ? -0.692 7.529 -10.709 1.00 85.12 95 PRO A N 1
ATOM 767 C CA . PRO A 1 95 ? -0.035 8.201 -11.828 1.00 85.12 95 PRO A CA 1
ATOM 768 C C . PRO A 1 95 ? 0.496 7.241 -12.908 1.00 85.12 95 PRO A C 1
ATOM 770 O O . PRO A 1 95 ? 0.991 7.704 -13.935 1.00 85.12 95 PRO A O 1
ATOM 773 N N . PHE A 1 96 ? 0.444 5.921 -12.682 1.00 82.94 96 PHE A N 1
ATOM 774 C CA . PHE A 1 96 ? 1.036 4.907 -13.554 1.00 82.94 96 PHE A CA 1
ATOM 775 C C . PHE A 1 96 ? -0.001 3.882 -14.032 1.00 82.94 96 PHE A C 1
ATOM 777 O O . PHE A 1 96 ? -0.243 2.864 -13.379 1.00 82.94 96 PHE A O 1
ATOM 784 N N . ASP A 1 97 ? -0.543 4.091 -15.231 1.00 74.44 97 ASP A N 1
ATOM 785 C CA . ASP A 1 97 ? -1.518 3.176 -15.848 1.00 74.44 97 ASP A CA 1
ATOM 786 C C . ASP A 1 97 ? -0.956 1.751 -16.047 1.00 74.44 97 ASP A C 1
ATOM 788 O O . ASP A 1 97 ? -1.676 0.759 -15.951 1.00 74.44 97 ASP A O 1
ATOM 792 N N . PHE A 1 98 ? 0.357 1.617 -16.277 1.00 70.38 98 PHE A N 1
ATOM 793 C CA . PHE A 1 98 ? 1.008 0.314 -16.469 1.00 70.38 98 PHE A CA 1
ATOM 794 C C . PHE A 1 98 ? 1.124 -0.509 -15.174 1.00 70.38 98 PHE A C 1
ATOM 796 O O . PHE A 1 98 ? 1.228 -1.732 -15.238 1.00 70.38 98 PHE A O 1
ATOM 803 N N . MET A 1 99 ? 1.090 0.125 -13.995 1.00 67.31 99 MET A N 1
ATOM 804 C CA . MET A 1 99 ? 1.194 -0.589 -12.713 1.00 67.31 99 MET A CA 1
ATOM 805 C C . MET A 1 99 ? -0.085 -1.371 -12.391 1.00 67.31 99 MET A C 1
ATOM 807 O O . MET A 1 99 ? -0.019 -2.413 -11.739 1.00 67.31 99 MET A O 1
ATOM 811 N N . GLU A 1 100 ? -1.241 -0.945 -12.912 1.00 62.91 100 GLU A N 1
ATOM 812 C CA . GLU A 1 100 ? -2.485 -1.719 -12.801 1.00 62.91 100 GLU A CA 1
ATOM 813 C C . GLU A 1 100 ? -2.381 -3.062 -13.528 1.00 62.91 100 GLU A C 1
ATOM 815 O O . GLU A 1 100 ? -2.901 -4.066 -13.047 1.00 62.91 100 GLU A O 1
ATOM 820 N N . GLN A 1 101 ? -1.646 -3.111 -14.643 1.00 56.69 101 GLN A N 1
ATOM 821 C CA . GLN A 1 101 ? -1.447 -4.338 -15.417 1.00 56.69 101 GLN A CA 1
ATOM 822 C C . GLN A 1 101 ? -0.542 -5.352 -14.701 1.00 56.69 101 GLN A C 1
ATOM 824 O O . GLN A 1 101 ? -0.708 -6.549 -14.909 1.00 56.69 101 GLN A O 1
ATOM 829 N N . ILE A 1 102 ? 0.374 -4.886 -13.842 1.00 58.09 102 ILE A N 1
ATOM 830 C CA . ILE A 1 102 ? 1.263 -5.740 -13.031 1.00 58.09 102 ILE A CA 1
ATOM 831 C C . ILE A 1 102 ? 0.533 -6.253 -11.778 1.00 58.09 102 ILE A C 1
ATOM 833 O O . ILE A 1 102 ? 0.764 -7.374 -11.337 1.00 58.09 102 ILE A O 1
ATOM 837 N N . SER A 1 103 ? -0.364 -5.436 -11.217 1.00 49.19 103 SER A N 1
ATOM 838 C CA . SER A 1 103 ? -1.155 -5.754 -10.018 1.00 49.19 103 SER A CA 1
ATOM 839 C C . SER A 1 103 ? -2.351 -6.679 -10.304 1.00 49.19 103 SER A C 1
ATOM 841 O O . SER A 1 103 ? -2.852 -7.362 -9.412 1.00 49.19 103 SER A O 1
ATOM 843 N N . LEU A 1 104 ? -2.820 -6.731 -11.555 1.00 48.44 104 LEU A N 1
ATOM 844 C CA . LEU A 1 104 ? -3.875 -7.645 -11.987 1.00 48.44 104 LEU A CA 1
ATOM 845 C C . LEU A 1 104 ? -3.346 -9.082 -12.067 1.00 48.44 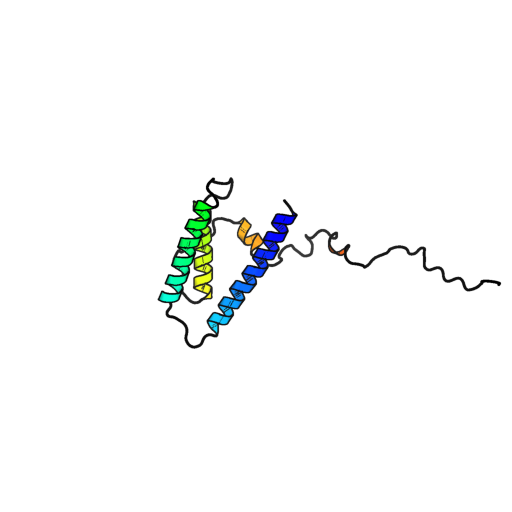104 LEU A C 1
ATOM 847 O O . LEU A 1 104 ? -2.651 -9.453 -13.013 1.00 48.44 104 LEU A O 1
ATOM 851 N N . GLU A 1 105 ? -3.749 -9.920 -11.109 1.00 46.16 105 GLU A N 1
ATOM 852 C CA . GLU A 1 105 ? -3.568 -11.370 -11.183 1.00 46.16 105 GLU A CA 1
ATOM 853 C C . GLU A 1 105 ? -4.035 -11.911 -12.546 1.00 46.16 105 GLU A C 1
ATOM 855 O O . GLU A 1 105 ? -5.224 -11.947 -12.867 1.00 46.16 105 GLU A O 1
ATOM 860 N N . GLY A 1 106 ? -3.081 -12.354 -13.364 1.00 46.66 106 GLY A N 1
ATOM 861 C CA . GLY A 1 106 ? -3.316 -13.384 -14.371 1.00 46.66 106 GLY A CA 1
ATOM 862 C C . GLY A 1 106 ? -4.306 -13.068 -15.497 1.00 46.66 106 GLY A C 1
ATOM 863 O O . GLY A 1 106 ? -4.809 -14.009 -16.103 1.00 46.66 106 GLY A O 1
ATOM 864 N N . LYS A 1 107 ? -4.560 -11.803 -15.858 1.00 40.94 107 LYS A N 1
ATOM 865 C CA . LYS A 1 107 ? -5.223 -11.482 -17.140 1.00 40.94 107 LYS A CA 1
ATOM 866 C C . LYS A 1 107 ? -4.227 -11.277 -18.283 1.00 40.94 107 LYS A C 1
ATOM 868 O O . LYS A 1 107 ? -4.412 -10.405 -19.120 1.00 40.94 107 LYS A O 1
ATOM 873 N N . THR A 1 108 ? -3.211 -12.131 -18.381 1.00 39.72 108 THR A N 1
ATOM 874 C CA . THR A 1 108 ? -2.842 -12.568 -19.730 1.00 39.72 108 THR A CA 1
ATOM 875 C C . THR A 1 108 ? -3.896 -13.591 -20.104 1.00 39.72 108 THR A C 1
ATOM 877 O O . THR A 1 108 ? -4.027 -14.624 -19.446 1.00 39.72 108 THR A O 1
ATOM 880 N N . ASN A 1 109 ? -4.726 -13.261 -21.097 1.00 41.53 109 ASN A N 1
ATOM 881 C CA . ASN A 1 109 ? -5.693 -14.206 -21.636 1.00 41.53 109 ASN A CA 1
ATOM 882 C C . ASN A 1 109 ? -4.969 -15.540 -21.838 1.00 41.53 109 ASN A C 1
ATOM 884 O O . ASN A 1 109 ? -3.873 -15.576 -22.395 1.00 41.53 109 ASN A O 1
ATOM 888 N N . PHE A 1 110 ? -5.573 -16.647 -21.415 1.00 44.25 110 PHE A N 1
ATOM 889 C CA . PHE A 1 110 ? -5.027 -17.992 -21.633 1.00 44.25 110 PHE A CA 1
ATOM 890 C C . PHE A 1 110 ? -4.691 -18.254 -23.128 1.00 44.25 110 PHE A C 1
ATOM 892 O O . PHE A 1 110 ? -3.911 -19.142 -23.451 1.00 44.25 110 PHE A O 1
ATOM 899 N N . PHE A 1 111 ? -5.235 -17.426 -24.033 1.00 46.44 111 PHE A N 1
ATOM 900 C CA . PHE A 1 111 ? -4.976 -17.369 -25.475 1.00 46.44 111 PHE A CA 1
ATOM 901 C C . PHE A 1 111 ? -3.826 -16.441 -25.934 1.00 46.44 111 PHE A C 1
ATOM 903 O O . PHE A 1 111 ? -3.403 -16.538 -27.082 1.00 46.44 111 PHE A O 1
ATOM 910 N N . GLU A 1 112 ? -3.319 -15.541 -25.088 1.00 44.44 112 GLU A N 1
ATOM 911 C CA . GLU A 1 112 ? -2.231 -14.598 -25.410 1.00 44.44 112 GLU A CA 1
ATOM 912 C C . GLU A 1 112 ? -0.844 -15.119 -25.013 1.00 44.44 112 GLU A C 1
ATOM 914 O O . GLU A 1 112 ? 0.163 -14.709 -25.599 1.00 44.44 112 GLU A O 1
ATOM 919 N N . LYS A 1 113 ? -0.765 -16.081 -24.082 1.00 46.16 113 LYS A N 1
ATOM 920 C CA . LYS A 1 113 ? 0.467 -16.850 -23.884 1.00 46.16 113 LYS A CA 1
ATOM 921 C C . LYS A 1 113 ? 0.689 -17.738 -25.107 1.00 46.16 113 LYS A C 1
ATOM 923 O O . LYS A 1 113 ? -0.021 -18.719 -25.314 1.00 46.16 113 LYS A O 1
ATOM 928 N N . ARG A 1 114 ? 1.693 -17.415 -25.934 1.00 50.41 114 ARG A N 1
ATOM 929 C CA . ARG A 1 114 ? 2.129 -18.322 -27.006 1.00 50.41 114 ARG A CA 1
ATOM 930 C C . ARG A 1 114 ? 2.421 -19.695 -26.398 1.00 50.41 114 ARG A C 1
ATOM 932 O O . ARG A 1 114 ? 3.167 -19.804 -25.432 1.00 50.41 114 ARG A O 1
ATOM 939 N N . VAL A 1 115 ? 1.883 -20.717 -27.053 1.00 46.28 115 VAL A N 1
ATOM 940 C CA . VAL A 1 115 ? 1.908 -22.176 -26.811 1.00 46.28 115 VAL A CA 1
ATOM 941 C C . VAL A 1 115 ? 3.297 -22.786 -26.470 1.00 46.28 115 VAL A C 1
ATOM 943 O O . VAL A 1 115 ? 3.407 -23.979 -26.216 1.00 46.28 115 VAL A O 1
ATOM 946 N N . GLY A 1 116 ? 4.378 -22.002 -26.413 1.00 51.50 116 GLY A N 1
ATOM 947 C CA . GLY A 1 116 ? 5.750 -22.468 -26.186 1.00 51.50 116 GLY A CA 1
ATOM 948 C C . GLY A 1 116 ? 6.126 -22.813 -24.737 1.00 51.50 116 GLY A C 1
ATOM 949 O O . GLY A 1 116 ? 7.107 -23.525 -24.541 1.00 51.50 116 GLY A O 1
ATOM 950 N N . GLU A 1 117 ? 5.382 -22.360 -23.720 1.00 46.59 117 GLU A N 1
ATOM 951 C CA . GLU A 1 117 ? 5.722 -22.649 -22.309 1.00 46.59 117 GLU A CA 1
ATOM 952 C C . GLU A 1 117 ? 5.187 -23.997 -21.800 1.00 46.59 117 GLU A C 1
ATOM 954 O O . GLU A 1 117 ? 5.754 -24.562 -20.867 1.00 46.59 117 GLU A O 1
ATOM 959 N N . TYR A 1 118 ? 4.172 -24.582 -22.446 1.00 45.97 118 TYR A N 1
ATOM 960 C CA . TYR A 1 118 ? 3.689 -25.925 -22.090 1.00 45.97 118 TYR A CA 1
ATOM 961 C C . TYR A 1 118 ? 4.620 -27.052 -22.562 1.00 45.97 118 TYR A C 1
ATOM 963 O O . TYR A 1 118 ? 4.484 -28.188 -22.116 1.00 45.97 118 TYR A O 1
ATOM 971 N N . GLN A 1 119 ? 5.593 -26.762 -23.434 1.00 46.72 119 GLN A N 1
ATOM 972 C CA . GLN A 1 119 ? 6.436 -27.793 -24.047 1.00 46.72 119 GLN A CA 1
ATOM 973 C C . GLN A 1 119 ? 7.739 -28.101 -23.288 1.00 46.72 119 GLN A C 1
ATOM 975 O O . GLN A 1 119 ? 8.564 -28.875 -23.772 1.00 46.72 119 GLN A O 1
ATOM 980 N N . LYS A 1 120 ? 7.955 -27.532 -22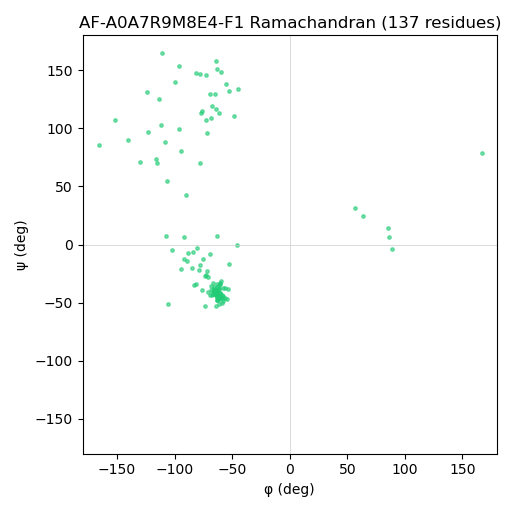.094 1.00 52.97 120 LYS A N 1
ATOM 981 C CA . LYS A 1 120 ? 9.151 -27.807 -21.279 1.00 52.97 120 LYS A CA 1
ATOM 982 C C . LYS A 1 120 ? 8.811 -28.164 -19.838 1.00 52.97 120 LYS A C 1
ATOM 984 O O . LYS A 1 120 ? 9.114 -27.431 -18.905 1.00 52.97 120 LYS A O 1
ATOM 989 N N . SER A 1 121 ? 8.240 -29.353 -19.679 1.00 44.03 121 SER A N 1
ATOM 990 C CA . SER A 1 121 ? 8.581 -30.304 -18.612 1.00 44.03 121 SER A CA 1
ATOM 991 C C . SER A 1 121 ? 7.994 -31.678 -18.964 1.00 44.03 121 SER A C 1
ATOM 993 O O . SER A 1 121 ? 6.886 -32.018 -18.575 1.00 44.03 121 SER A O 1
ATOM 995 N N . GLY A 1 122 ? 8.742 -32.464 -19.746 1.00 53.84 122 GLY A N 1
ATOM 996 C CA . GLY A 1 122 ? 8.683 -33.930 -19.678 1.00 53.84 122 GLY A CA 1
ATOM 997 C C . GLY A 1 122 ? 7.633 -34.712 -20.478 1.00 53.84 122 GLY A C 1
ATOM 998 O O . GLY A 1 122 ? 7.596 -35.924 -20.296 1.00 53.84 122 GLY A O 1
ATOM 999 N N . VAL A 1 123 ? 6.814 -34.126 -21.363 1.00 50.34 123 VAL A N 1
ATO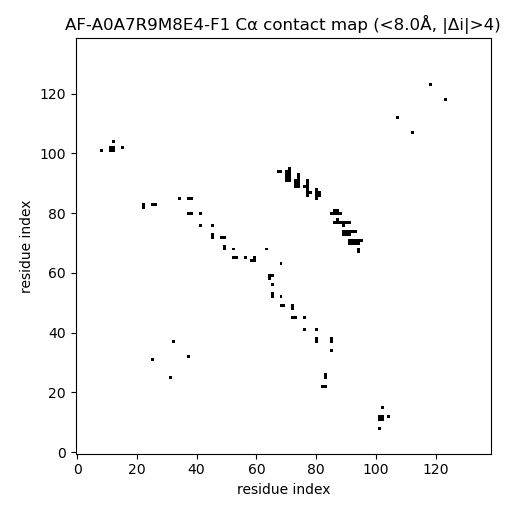M 1000 C CA . VAL A 1 123 ? 5.820 -34.913 -22.131 1.00 50.34 123 VAL A CA 1
ATOM 1001 C C . VAL A 1 123 ? 5.704 -34.451 -23.586 1.00 50.34 123 VAL A C 1
ATOM 1003 O O . VAL A 1 123 ? 4.915 -33.569 -23.898 1.00 50.34 123 VAL A O 1
ATOM 1006 N N . MET A 1 124 ? 6.526 -35.047 -24.457 1.00 37.62 124 MET A N 1
ATOM 1007 C CA . MET A 1 124 ? 6.222 -35.488 -25.836 1.00 37.62 124 MET A CA 1
ATOM 1008 C C . MET A 1 124 ? 7.546 -35.803 -26.553 1.00 37.62 124 MET A C 1
ATOM 1010 O O . MET A 1 124 ? 8.049 -35.014 -27.347 1.00 37.62 124 MET A O 1
ATOM 1014 N N . ASN A 1 125 ? 8.117 -36.979 -26.268 1.00 41.41 125 ASN A N 1
ATOM 1015 C CA . ASN A 1 125 ? 8.986 -37.644 -27.238 1.00 41.41 125 ASN A CA 1
ATOM 1016 C C . ASN A 1 125 ? 8.075 -38.154 -28.357 1.00 41.41 125 ASN A C 1
ATOM 1018 O O . ASN A 1 125 ? 7.463 -39.212 -28.233 1.00 41.41 125 ASN A O 1
ATOM 1022 N N . THR A 1 126 ? 7.950 -37.393 -29.438 1.00 49.22 126 THR A N 1
ATOM 1023 C CA . THR A 1 126 ? 7.444 -37.917 -30.708 1.00 49.22 126 THR A CA 1
ATOM 1024 C C . THR A 1 126 ? 8.567 -38.689 -31.393 1.00 49.22 126 THR A C 1
ATOM 1026 O O . THR A 1 126 ? 9.113 -38.232 -32.389 1.00 49.22 126 THR A O 1
ATOM 1029 N N . ASP A 1 127 ? 8.918 -39.846 -30.836 1.00 45.97 127 ASP A N 1
ATOM 1030 C CA . ASP A 1 127 ? 9.675 -40.885 -31.533 1.00 45.97 127 ASP A CA 1
ATOM 1031 C C . ASP A 1 127 ? 8.773 -42.120 -31.651 1.00 45.97 127 ASP A C 1
ATOM 1033 O O . ASP A 1 127 ? 9.003 -43.164 -31.041 1.00 45.97 127 ASP A O 1
ATOM 1037 N N . GLU A 1 128 ? 7.732 -42.019 -32.484 1.00 48.97 128 GLU A N 1
ATOM 1038 C CA . GLU A 1 128 ? 6.909 -43.165 -32.918 1.00 48.97 128 GLU A CA 1
ATOM 1039 C C . GLU A 1 128 ? 7.709 -44.210 -33.733 1.00 48.97 128 GLU A C 1
ATOM 1041 O O . GLU A 1 128 ? 7.149 -45.179 -34.240 1.00 48.97 128 GLU A O 1
ATOM 1046 N N . ALA A 1 129 ? 9.034 -44.066 -33.842 1.00 50.62 129 ALA A N 1
ATOM 1047 C CA . ALA A 1 129 ? 9.909 -44.995 -34.550 1.00 50.62 129 ALA A CA 1
ATOM 1048 C C . ALA A 1 129 ? 10.511 -46.112 -33.668 1.00 50.62 129 ALA A C 1
ATOM 1050 O O . ALA A 1 129 ? 11.033 -47.079 -34.219 1.00 50.62 129 ALA A O 1
ATOM 1051 N N . ASN A 1 130 ? 10.426 -46.035 -32.329 1.00 48.66 130 ASN A N 1
ATOM 1052 C CA . ASN A 1 130 ? 11.145 -46.958 -31.425 1.00 48.66 130 ASN A CA 1
ATOM 1053 C C . ASN A 1 130 ? 10.283 -48.012 -30.699 1.00 48.66 130 ASN A C 1
ATOM 1055 O O . ASN A 1 130 ? 10.803 -48.773 -29.885 1.00 48.66 130 ASN A O 1
ATOM 1059 N N . HIS A 1 131 ? 8.992 -48.137 -31.019 1.00 47.25 131 HIS A N 1
ATOM 1060 C CA . HIS A 1 131 ? 8.112 -49.167 -30.444 1.00 47.25 131 HIS A CA 1
ATOM 1061 C C . HIS A 1 131 ? 7.777 -50.284 -31.441 1.00 47.25 131 HIS A C 1
ATOM 1063 O O . HIS A 1 131 ? 6.612 -50.597 -31.678 1.00 47.25 131 HIS A O 1
ATOM 1069 N N . LYS A 1 132 ? 8.798 -50.917 -32.032 1.00 49.81 132 LYS A N 1
ATOM 1070 C CA . LYS A 1 132 ? 8.612 -52.148 -32.813 1.00 49.81 132 LYS A CA 1
ATOM 1071 C C . LYS A 1 132 ? 8.894 -53.364 -31.931 1.00 49.81 132 LYS A C 1
ATOM 1073 O O . LYS A 1 132 ? 10.043 -53.726 -31.704 1.00 49.81 132 LYS A O 1
ATOM 1078 N N . PHE A 1 133 ? 7.832 -53.976 -31.419 1.00 53.72 133 PHE A N 1
ATOM 1079 C CA . PHE A 1 133 ? 7.895 -55.273 -30.748 1.00 53.72 133 PHE A CA 1
ATOM 1080 C C . PHE A 1 133 ? 8.042 -56.358 -31.828 1.00 53.72 133 PHE A C 1
ATOM 1082 O O . PHE A 1 133 ? 7.157 -56.504 -32.671 1.00 53.72 133 PHE A O 1
ATOM 1089 N N . ILE A 1 134 ? 9.174 -57.066 -31.859 1.00 66.50 134 ILE A N 1
ATOM 1090 C CA . ILE A 1 134 ? 9.446 -58.163 -32.803 1.00 66.50 134 ILE A CA 1
ATOM 1091 C C . ILE A 1 134 ? 9.528 -59.453 -31.987 1.00 66.50 134 ILE A C 1
ATOM 1093 O O . ILE A 1 134 ? 10.278 -59.508 -31.016 1.00 66.50 134 ILE A O 1
ATOM 1097 N N . VAL A 1 135 ? 8.728 -60.455 -32.358 1.00 59.72 135 VAL A N 1
ATOM 1098 C CA . VAL A 1 135 ? 8.552 -61.702 -31.584 1.00 59.72 135 VAL A CA 1
ATOM 1099 C C . VAL A 1 135 ? 9.327 -62.886 -32.178 1.00 59.72 135 VAL A C 1
ATOM 1101 O O . VAL A 1 135 ? 9.406 -63.932 -31.549 1.00 59.72 135 VAL A O 1
ATOM 1104 N N . ASP A 1 136 ? 9.972 -62.710 -33.332 1.00 57.94 136 ASP A N 1
ATOM 1105 C CA . ASP A 1 136 ? 10.742 -63.769 -33.987 1.00 57.94 136 ASP A CA 1
ATOM 1106 C C . ASP A 1 136 ? 12.244 -63.478 -33.882 1.00 57.94 136 ASP A C 1
ATOM 1108 O O . ASP A 1 136 ? 12.836 -62.823 -34.741 1.00 57.94 136 ASP A O 1
ATOM 1112 N N . ALA A 1 137 ? 12.859 -63.946 -32.797 1.00 54.25 137 ALA A N 1
ATOM 1113 C CA . ALA A 1 137 ? 14.305 -64.113 -32.708 1.00 54.25 137 ALA A CA 1
ATOM 1114 C C . ALA A 1 137 ? 14.605 -65.619 -32.644 1.00 54.25 137 ALA A C 1
ATOM 1116 O O . ALA A 1 137 ? 14.396 -66.253 -31.609 1.00 54.25 137 ALA A O 1
ATOM 1117 N N . GLU A 1 138 ? 15.050 -66.196 -33.763 1.00 47.59 138 GLU A N 1
ATOM 1118 C CA . GLU A 1 138 ? 15.720 -67.503 -33.771 1.00 47.59 138 GLU A CA 1
ATOM 1119 C C . GLU A 1 138 ? 17.092 -67.353 -33.092 1.00 47.59 138 GLU A C 1
ATOM 1121 O O . GLU A 1 138 ? 17.835 -66.417 -33.400 1.00 47.59 138 GLU A O 1
ATOM 1126 N N . PHE A 1 139 ? 17.374 -68.237 -32.129 1.00 48.38 139 PHE A N 1
ATOM 1127 C CA . PHE A 1 139 ? 18.614 -68.289 -31.341 1.00 48.38 139 PHE A CA 1
ATOM 1128 C C . PHE A 1 139 ? 19.821 -68.763 -32.157 1.00 48.38 139 PHE A C 1
ATOM 1130 O O . PHE A 1 139 ? 19.653 -69.706 -32.963 1.00 48.38 139 PHE A O 1
#

Foldseek 3Di:
DVVVVVVVLVVLQVVLVVLLVVLVVLVPDPDHDDLVVVVVVLVVVLVVVLVVCCVVPVDQDDVRGSVLVSLQSLVVSQVSSVSNVHHRDSPGDNPDPVVVVSNDPDPPPPVNPPPPVVPPDDDDPPPPPPPDDDDDDDD

Mean predicted aligned error: 13.39 Å

InterPro domains:
  IPR000358 Ribonucleotide reductase small subunit family [PF00268] (1-95)
  IPR000358 Ribonucleotide reductase small subunit family [PTHR23409] (1-138)
  IPR009078 Ferritin-like superfamily [SSF47240] (1-120)
  IPR012348 Ribonucleotide reductase-like [G3DSA:1.10.620.20] (1-120)
  IPR033909 Ribonucleotide reductase small subunit [cd01049] (1-104)

Nearest PDB structures (foldseek):
  2vux-assembly1_B  TM=9.467E-01  e=8.784E-08  Homo sapiens
  1h0n-assembly1_A  TM=9.439E-01  e=9.842E-08  Mus musculus
  2o1z-assembly1_A  TM=9.501E-01  e=1.598E-06  Plasmodium vivax
  2p1i-assembly2_B  TM=9.422E-01  e=5.586E-06  Plasmodium yoelii yoelii 17XNL
  2p1i-assembly4_H  TM=9.390E-01  e=7.014E-06  Plasmodium yoelii yoelii 17XNL

Solvent-accessible surface area (backbone atoms only — not comparable to full-atom values): 8740 Å² total; per-residue (Å²): 109,72,70,60,53,53,51,49,42,54,51,54,47,53,53,49,54,52,52,53,51,52,39,55,52,57,71,68,48,85,87,65,79,57,64,68,57,55,52,48,53,52,52,52,51,50,52,51,50,48,49,52,48,45,69,74,48,82,61,76,44,94,96,51,38,63,67,51,50,44,37,35,53,36,24,53,50,29,54,52,32,46,67,69,73,35,80,66,78,70,80,46,61,77,74,53,79,70,56,55,65,57,70,46,82,75,77,63,50,87,82,70,59,69,80,71,71,80,73,74,78,92,83,79,86,87,59,89,80,77,80,77,89,78,89,84,76,87,131

Secondary structure (DSSP, 8-state):
-HHHHHHHHHHHHHHHHHHHHHHHHHHH-SSPPPHHHHHHHHHHHHHHHHHHHHHH--S-BTTB-HHHHHHHHHHHHHHHHHHTTPPPSS-PPPS-HHHHHHHSTT-S-TTTS-TTSTTSSS-----TTS---------

Sequence (139 aa):
MPGLTFSNELISRDEGLHCDFACLLFRHIINKPYEERVLQIIREAVAIEQEFLTDALPVNLIGMNCDLMKQYIEYVADRLLVELGVPKYYKSQNPFDFMEQISLEGKTNFFEKRVGEYQKSGVMNTDEANHKFIVDAEF

Organism: NCBI:txid334625